Protein AF-A0A1A2G681-F1 (afdb_monomer_lite)

Radius of gyration: 17.5 Å; chains: 1; bounding box: 23×26×61 Å

pLDDT: mean 83.1, std 14.36, range [48.88, 95.75]

Secondary structure (DSSP, 8-state):
--EEEEESSSSPPEEE-TT-EEEE-GGG-EEEE-TTS-EEEE-TTTEEEEEEPPP-------------

Sequence (68 aa):
MAFKVNRNGAEPAMEFGDKDKFEII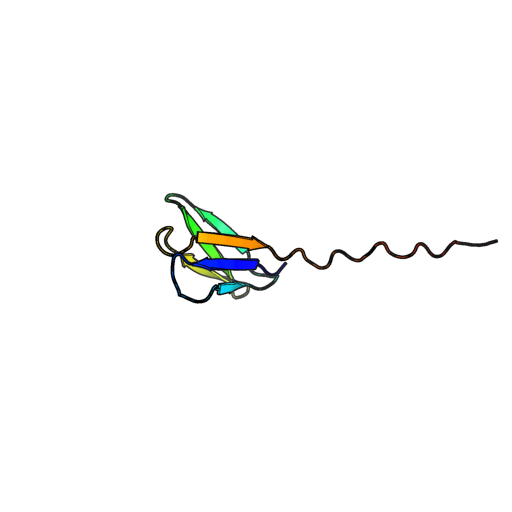AGGVLKIRRANRTNLYISPAIWASIEETPSPSGGPSPRLPDNL

Foldseek 3Di:
DKKWWAWDDPDDIDIADPQKDWDQDPQRWIWIQHNVRDIDIHHPNTTDDMGDDPDPPPDPPPPPPPDD

Structure (mmCIF, N/CA/C/O backbone):
data_AF-A0A1A2G681-F1
#
_entry.id   AF-A0A1A2G681-F1
#
loop_
_atom_site.group_PDB
_atom_site.id
_atom_site.type_symbol
_atom_site.label_atom_id
_atom_site.label_alt_id
_atom_site.label_comp_id
_atom_site.label_asym_id
_atom_site.label_entity_id
_atom_site.label_seq_id
_atom_site.pdbx_PDB_ins_code
_atom_site.Cartn_x
_atom_site.Cartn_y
_atom_site.Cartn_z
_atom_site.occupancy
_atom_site.B_iso_or_equiv
_atom_site.auth_seq_id
_atom_site.auth_comp_id
_atom_site.auth_asym_id
_atom_site.auth_atom_id
_atom_site.pdbx_PDB_model_num
ATOM 1 N N . MET A 1 1 ? -2.194 7.507 14.044 1.00 61.00 1 MET A N 1
ATOM 2 C CA . MET A 1 1 ? -0.987 7.375 13.210 1.00 61.00 1 MET A CA 1
ATOM 3 C C . MET A 1 1 ? -1.322 7.744 11.775 1.00 61.00 1 MET A C 1
ATOM 5 O O . MET A 1 1 ? -1.943 6.940 11.098 1.00 61.00 1 MET A O 1
ATOM 9 N N . ALA A 1 2 ? -0.988 8.953 11.325 1.00 84.75 2 ALA A N 1
ATOM 10 C CA . ALA A 1 2 ? -1.095 9.279 9.903 1.00 84.75 2 ALA A CA 1
ATOM 11 C C . ALA A 1 2 ? 0.078 8.615 9.153 1.00 84.75 2 ALA A C 1
ATOM 13 O O . ALA A 1 2 ? 1.183 8.534 9.694 1.00 84.75 2 ALA A O 1
ATOM 14 N N . PHE A 1 3 ? -0.139 8.093 7.950 1.00 89.19 3 PHE A N 1
ATOM 15 C CA . PHE A 1 3 ? 0.932 7.534 7.119 1.00 89.19 3 PHE A CA 1
ATOM 16 C C . PHE A 1 3 ? 0.862 8.113 5.713 1.00 89.19 3 PHE A C 1
ATOM 18 O O . PHE A 1 3 ? -0.200 8.502 5.225 1.00 89.19 3 PHE A O 1
ATOM 25 N N . LYS A 1 4 ? 2.015 8.167 5.059 1.00 92.25 4 LYS A N 1
ATOM 26 C CA . LYS A 1 4 ? 2.188 8.728 3.729 1.00 92.25 4 LYS A CA 1
ATOM 27 C C . LYS A 1 4 ? 2.651 7.636 2.780 1.00 92.25 4 LYS A C 1
ATOM 29 O O . LYS A 1 4 ? 3.549 6.867 3.098 1.00 92.25 4 LYS A O 1
ATOM 34 N N . VAL A 1 5 ? 2.039 7.575 1.606 1.00 92.44 5 VAL A N 1
ATOM 35 C CA . VAL A 1 5 ? 2.399 6.641 0.539 1.00 92.44 5 VAL A CA 1
ATOM 36 C C . VAL A 1 5 ? 3.071 7.424 -0.579 1.00 92.44 5 VAL A C 1
ATOM 38 O O . VAL A 1 5 ? 2.417 8.199 -1.282 1.00 92.44 5 VAL A O 1
ATOM 41 N N . ASN A 1 6 ? 4.372 7.214 -0.751 1.00 93.38 6 ASN A N 1
ATOM 42 C CA . ASN A 1 6 ? 5.138 7.777 -1.855 1.00 93.38 6 ASN A CA 1
ATOM 43 C C . ASN A 1 6 ? 4.865 6.987 -3.138 1.00 93.38 6 ASN A C 1
ATOM 45 O O . ASN A 1 6 ? 4.699 5.765 -3.103 1.00 93.38 6 ASN A O 1
ATOM 49 N N . ARG A 1 7 ? 4.811 7.682 -4.276 1.00 91.00 7 ARG A N 1
ATOM 50 C CA . ARG A 1 7 ? 4.551 7.087 -5.592 1.00 91.00 7 ARG A CA 1
ATOM 51 C C . ARG A 1 7 ? 5.839 6.983 -6.411 1.00 91.00 7 ARG A C 1
ATOM 53 O O . ARG A 1 7 ? 6.749 7.790 -6.243 1.00 91.00 7 ARG A O 1
ATOM 60 N N . ASN A 1 8 ? 5.910 6.000 -7.305 1.00 83.88 8 ASN A N 1
ATOM 61 C CA . ASN A 1 8 ? 6.969 5.875 -8.302 1.00 83.88 8 ASN A CA 1
ATOM 62 C C . ASN A 1 8 ? 6.762 6.959 -9.372 1.00 83.88 8 ASN A C 1
ATOM 64 O O . ASN A 1 8 ? 6.018 6.757 -10.328 1.00 83.88 8 ASN A O 1
ATOM 68 N N . GLY A 1 9 ? 7.372 8.133 -9.196 1.00 78.94 9 GLY A N 1
ATOM 69 C CA . GLY A 1 9 ? 7.345 9.212 -10.187 1.00 78.94 9 GLY A CA 1
ATOM 70 C C . GLY A 1 9 ? 7.278 10.610 -9.578 1.00 78.94 9 GLY A C 1
ATOM 71 O O . GLY A 1 9 ? 7.482 10.795 -8.384 1.00 78.94 9 GLY A O 1
ATOM 72 N N . ALA A 1 10 ? 6.976 11.600 -10.422 1.00 81.81 10 ALA A N 1
ATOM 73 C CA . ALA A 1 10 ? 6.805 13.000 -10.017 1.00 81.81 10 ALA A CA 1
ATOM 74 C C . ALA A 1 10 ? 5.420 13.299 -9.411 1.00 81.81 10 ALA A C 1
ATOM 76 O O . ALA A 1 10 ? 5.109 14.450 -9.107 1.00 81.81 10 ALA A O 1
ATOM 77 N N . GLU A 1 11 ? 4.566 12.282 -9.272 1.00 84.50 11 GLU A N 1
ATOM 78 C CA . GLU A 1 11 ? 3.257 12.456 -8.657 1.00 84.50 11 GLU A CA 1
ATOM 79 C C . GLU A 1 11 ? 3.377 12.729 -7.154 1.00 84.50 11 GLU A C 1
ATOM 81 O O . GLU A 1 11 ? 4.236 12.149 -6.480 1.00 84.50 11 GLU A O 1
ATOM 86 N N . PRO A 1 12 ? 2.492 13.573 -6.598 1.00 86.81 12 PRO A N 1
ATOM 87 C CA . PRO A 1 12 ? 2.489 13.839 -5.173 1.00 86.81 12 PRO A CA 1
ATOM 88 C C . PRO A 1 12 ? 2.189 12.563 -4.383 1.00 86.81 12 PRO A C 1
ATOM 90 O O . PRO A 1 12 ? 1.400 11.701 -4.788 1.00 86.81 12 PRO A O 1
ATOM 93 N N . ALA A 1 13 ? 2.815 12.465 -3.214 1.00 90.38 13 ALA A N 1
ATOM 94 C CA . ALA A 1 13 ? 2.518 11.407 -2.268 1.00 90.38 13 ALA A CA 1
ATOM 95 C C . ALA A 1 13 ? 1.079 11.520 -1.746 1.00 90.38 13 ALA A C 1
ATOM 97 O O . ALA A 1 13 ? 0.497 12.602 -1.689 1.00 90.38 13 ALA A O 1
ATOM 98 N N . MET A 1 14 ? 0.512 10.387 -1.347 1.00 90.62 14 MET A N 1
ATOM 99 C CA . MET A 1 14 ? -0.826 10.327 -0.764 1.00 90.62 14 MET A CA 1
ATOM 100 C C . MET A 1 14 ? -0.747 10.281 0.754 1.00 90.62 14 MET A C 1
ATOM 102 O O . MET A 1 14 ? -0.006 9.469 1.304 1.00 90.62 14 MET A O 1
ATOM 106 N N . GLU A 1 15 ? -1.562 11.089 1.421 1.00 91.25 15 GLU A N 1
ATOM 107 C CA . GLU A 1 15 ? -1.626 11.149 2.879 1.00 91.25 15 GLU A CA 1
ATOM 108 C C . GLU A 1 15 ? -2.887 10.451 3.405 1.00 91.25 15 GLU A C 1
ATOM 110 O O . GLU A 1 15 ? -4.003 10.634 2.903 1.00 91.25 15 GLU A O 1
ATOM 115 N N . PHE A 1 16 ? -2.698 9.625 4.429 1.00 91.12 16 PHE A N 1
ATOM 116 C CA . PHE A 1 16 ? -3.739 8.834 5.069 1.00 91.12 16 PHE A CA 1
AT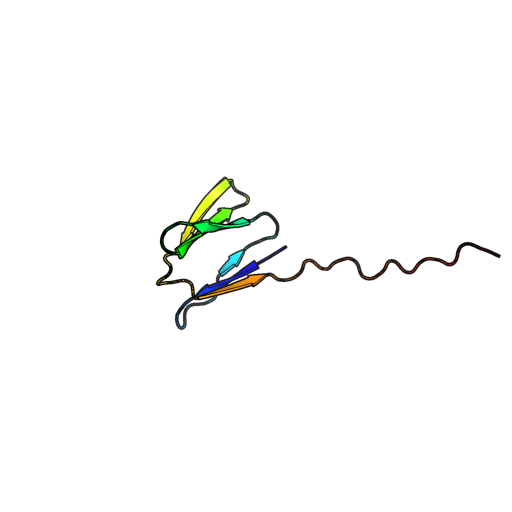OM 117 C C . PHE A 1 16 ? -3.776 9.141 6.563 1.00 91.12 16 PHE A C 1
ATOM 119 O O . PHE A 1 16 ? -2.745 9.358 7.199 1.00 91.12 16 PHE A O 1
ATOM 126 N N . GLY A 1 17 ? -4.986 9.200 7.112 1.00 88.88 17 GLY A N 1
ATOM 127 C CA . GLY A 1 17 ? -5.228 9.606 8.489 1.00 88.88 17 GLY A CA 1
ATOM 128 C C . GLY A 1 17 ? -5.033 8.472 9.491 1.00 88.88 17 GLY A C 1
ATOM 129 O O . GLY A 1 17 ? -4.898 7.304 9.145 1.00 88.88 17 GLY A O 1
ATOM 130 N N . ASP A 1 18 ? -5.115 8.821 10.772 1.00 87.38 18 ASP A N 1
ATOM 131 C CA . ASP A 1 18 ? -4.908 7.928 11.919 1.00 87.38 18 ASP A CA 1
ATOM 132 C C . ASP A 1 18 ? -5.842 6.726 12.043 1.00 87.38 18 ASP A C 1
ATOM 134 O O . ASP A 1 18 ? -5.501 5.762 12.732 1.00 87.38 18 ASP A O 1
ATOM 138 N N . LYS A 1 19 ? -6.994 6.774 11.378 1.00 88.88 19 LYS A N 1
ATOM 139 C CA . LYS A 1 19 ? -7.975 5.684 11.339 1.00 88.88 19 LYS A CA 1
ATOM 140 C C . LYS A 1 19 ? -7.843 4.805 10.100 1.00 88.88 19 LYS A C 1
ATOM 142 O O . LYS A 1 19 ? -8.519 3.777 10.022 1.00 88.88 19 LYS A O 1
ATOM 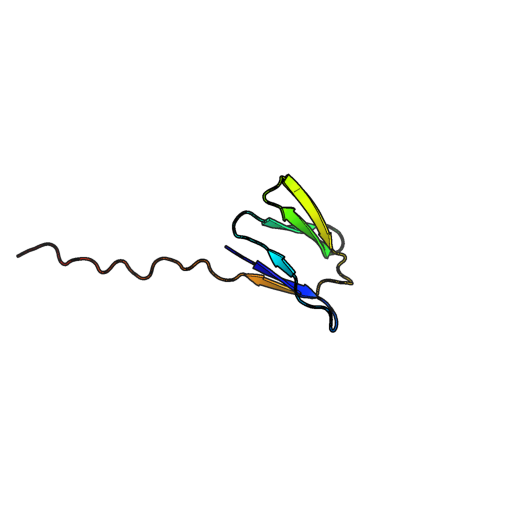147 N N . ASP A 1 20 ? -7.019 5.207 9.140 1.00 91.31 20 ASP A N 1
ATOM 148 C CA . ASP A 1 20 ? -6.741 4.406 7.962 1.00 91.31 20 ASP A CA 1
ATOM 149 C C . ASP A 1 20 ? -5.722 3.317 8.316 1.00 91.31 20 ASP A C 1
ATOM 151 O O . ASP A 1 20 ? -4.887 3.475 9.205 1.00 91.31 20 ASP A O 1
ATOM 155 N N . LYS A 1 21 ? -5.794 2.180 7.627 1.00 91.12 21 LYS A N 1
ATOM 156 C CA . LYS A 1 21 ? -4.857 1.065 7.801 1.00 91.12 21 LYS A CA 1
ATOM 157 C C . LYS A 1 21 ? -4.359 0.611 6.448 1.00 91.12 21 LYS A C 1
ATOM 159 O O . LYS A 1 21 ? -5.156 0.536 5.515 1.00 91.12 21 LYS A O 1
ATOM 164 N N . PHE A 1 22 ? -3.090 0.248 6.345 1.00 92.12 22 PHE A N 1
ATOM 165 C CA . PHE A 1 22 ? -2.529 -0.310 5.121 1.00 92.12 22 PHE A CA 1
ATOM 166 C C . PHE A 1 22 ? -2.096 -1.768 5.310 1.00 92.12 22 PHE A C 1
ATOM 168 O O . PHE A 1 22 ? -1.844 -2.222 6.422 1.00 92.12 22 PHE A O 1
ATOM 175 N N . GLU A 1 23 ? -2.067 -2.512 4.211 1.00 94.44 23 GLU A N 1
ATOM 176 C CA . GLU A 1 23 ? -1.677 -3.918 4.136 1.00 94.44 23 GLU A CA 1
ATOM 177 C C . GLU A 1 23 ? -1.123 -4.176 2.730 1.00 94.44 23 GLU A C 1
ATOM 179 O O . GLU A 1 23 ? -1.733 -3.763 1.742 1.00 94.44 23 GLU A O 1
ATOM 184 N N . ILE A 1 24 ? 0.020 -4.850 2.618 1.00 94.38 24 ILE A N 1
ATOM 185 C CA . ILE A 1 24 ? 0.544 -5.296 1.322 1.00 94.38 24 ILE A CA 1
ATOM 186 C C . ILE A 1 24 ? 0.008 -6.707 1.081 1.00 94.38 24 ILE A C 1
ATOM 188 O O . ILE A 1 24 ? 0.271 -7.615 1.868 1.00 94.38 24 ILE A O 1
ATOM 192 N N . ILE A 1 25 ? -0.768 -6.883 0.013 1.00 95.38 25 ILE A N 1
ATOM 193 C CA . ILE A 1 25 ? -1.389 -8.167 -0.341 1.00 95.38 25 ILE A CA 1
ATOM 194 C C . ILE A 1 25 ? -0.604 -8.881 -1.454 1.00 95.38 25 ILE A C 1
ATOM 196 O O . ILE A 1 25 ? 0.414 -8.386 -1.945 1.00 95.38 25 ILE A O 1
ATOM 200 N N . ALA A 1 26 ? -1.081 -10.063 -1.862 1.00 92.88 26 ALA A N 1
ATOM 201 C CA . ALA A 1 26 ? -0.476 -10.850 -2.935 1.00 92.88 26 ALA A CA 1
ATOM 202 C C . ALA A 1 26 ? -0.237 -10.010 -4.204 1.00 92.88 26 ALA A C 1
ATOM 204 O O . ALA A 1 26 ? -1.084 -9.214 -4.613 1.00 92.88 26 ALA A O 1
ATOM 205 N N . GLY A 1 27 ? 0.937 -10.188 -4.813 1.00 91.56 27 GLY A N 1
ATOM 206 C CA . GLY A 1 27 ? 1.367 -9.400 -5.970 1.00 91.56 27 GLY A CA 1
ATOM 207 C C . GLY A 1 27 ? 1.896 -8.003 -5.630 1.00 91.56 27 GLY A C 1
ATOM 208 O O . GLY A 1 27 ? 2.072 -7.206 -6.541 1.00 91.56 27 GLY A O 1
ATOM 209 N N . GLY A 1 28 ? 2.139 -7.680 -4.353 1.00 93.12 28 GLY A N 1
ATOM 210 C CA . GLY A 1 28 ? 2.730 -6.398 -3.941 1.00 93.12 28 GLY A CA 1
ATOM 211 C C . GLY A 1 28 ? 1.766 -5.210 -4.014 1.00 93.12 28 GLY A C 1
ATOM 212 O O . GLY A 1 28 ? 2.181 -4.058 -3.905 1.00 93.12 28 GLY A O 1
ATOM 213 N N . VAL A 1 29 ? 0.472 -5.466 -4.208 1.00 94.94 29 VAL A N 1
ATOM 214 C CA . VAL A 1 29 ? -0.555 -4.422 -4.224 1.00 94.94 29 VAL A CA 1
ATOM 215 C C . VAL A 1 29 ? -0.713 -3.858 -2.817 1.00 94.94 29 VAL A C 1
ATOM 217 O O . VAL A 1 29 ? -0.869 -4.603 -1.849 1.00 94.94 29 VAL A O 1
ATOM 220 N N . LEU A 1 30 ? -0.712 -2.534 -2.708 1.00 95.25 30 LEU A N 1
ATOM 221 C CA . LEU A 1 30 ? -0.971 -1.847 -1.455 1.00 95.25 30 LEU A CA 1
ATOM 222 C C . LEU A 1 30 ? -2.477 -1.665 -1.279 1.00 95.25 30 LEU A C 1
ATOM 224 O O . LEU A 1 30 ? -3.124 -0.943 -2.036 1.00 95.25 30 LEU A O 1
ATOM 228 N N . LYS A 1 31 ? -3.040 -2.322 -0.269 1.00 95.75 31 LYS A N 1
ATOM 229 C CA . LYS A 1 31 ? -4.434 -2.181 0.141 1.00 95.75 31 LYS A CA 1
ATOM 230 C C . LYS A 1 31 ? -4.520 -1.207 1.305 1.00 95.75 31 LYS A C 1
ATOM 232 O O . LYS A 1 31 ? -3.888 -1.409 2.335 1.00 95.75 31 LYS A O 1
ATOM 237 N N . ILE A 1 32 ? -5.371 -0.199 1.180 1.00 94.81 32 ILE A N 1
ATOM 238 C CA . ILE A 1 32 ? -5.626 0.795 2.216 1.00 94.81 32 ILE A CA 1
ATOM 239 C C . ILE A 1 32 ? -7.092 0.732 2.620 1.00 94.81 32 ILE A C 1
ATOM 241 O O . ILE A 1 32 ? -7.985 1.032 1.831 1.00 94.81 32 ILE A O 1
ATOM 245 N N . ARG A 1 33 ? -7.342 0.339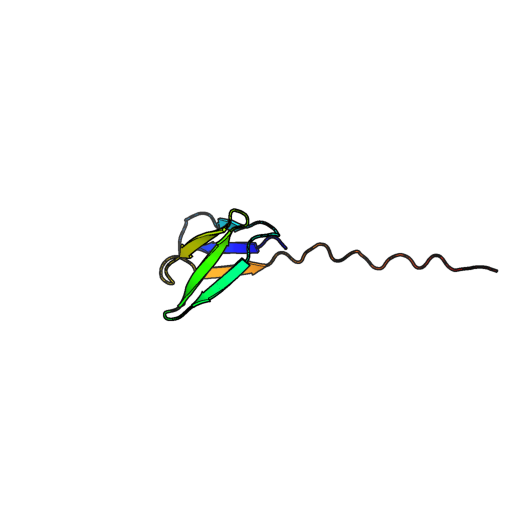 3.867 1.00 95.19 33 ARG A N 1
ATOM 246 C CA . ARG A 1 33 ? -8.664 0.354 4.492 1.00 95.19 33 ARG A CA 1
ATOM 247 C C . ARG A 1 33 ? -8.881 1.735 5.086 1.00 95.19 33 ARG A C 1
ATOM 249 O O . ARG A 1 33 ? -8.211 2.110 6.046 1.00 95.19 33 ARG A O 1
ATOM 256 N N . ARG A 1 34 ? -9.799 2.489 4.498 1.00 92.94 34 ARG A N 1
ATOM 257 C CA . ARG A 1 34 ? -10.105 3.860 4.889 1.00 92.94 34 ARG A CA 1
ATOM 258 C C . ARG A 1 34 ? -11.079 3.892 6.064 1.00 92.94 34 ARG A C 1
ATOM 260 O O . ARG A 1 34 ? -11.918 3.001 6.217 1.00 92.94 34 ARG A O 1
ATOM 267 N N . ALA A 1 35 ? -11.031 4.958 6.856 1.00 89.56 35 ALA A N 1
ATOM 268 C CA . ALA A 1 35 ? -11.912 5.162 8.009 1.00 89.56 35 ALA A CA 1
ATOM 269 C C . ALA A 1 35 ? -13.412 5.117 7.652 1.00 89.56 35 ALA A C 1
ATOM 271 O O . ALA A 1 35 ? -14.242 4.681 8.448 1.00 89.56 35 ALA A O 1
ATOM 272 N N . ASN A 1 36 ? -13.757 5.510 6.423 1.00 90.12 36 ASN A N 1
ATOM 273 C CA . ASN A 1 36 ? -15.110 5.441 5.865 1.00 90.12 36 ASN A CA 1
ATOM 274 C C . ASN A 1 36 ? -15.522 4.021 5.410 1.00 90.12 36 ASN A C 1
ATOM 276 O O . ASN A 1 36 ? -16.495 3.879 4.676 1.00 90.12 36 ASN A O 1
ATOM 280 N N . ARG A 1 37 ? -14.786 2.978 5.819 1.00 88.12 37 ARG A N 1
ATOM 281 C CA . ARG A 1 37 ? -14.991 1.564 5.452 1.00 88.12 37 ARG A CA 1
ATOM 282 C C . ARG A 1 37 ? -14.819 1.252 3.961 1.00 88.12 37 ARG A C 1
ATOM 284 O O . ARG A 1 37 ? -15.227 0.182 3.518 1.00 88.12 37 ARG A O 1
ATOM 291 N N . THR A 1 38 ? -14.192 2.140 3.192 1.00 94.50 38 THR A N 1
ATOM 292 C CA . THR A 1 38 ? -13.815 1.847 1.801 1.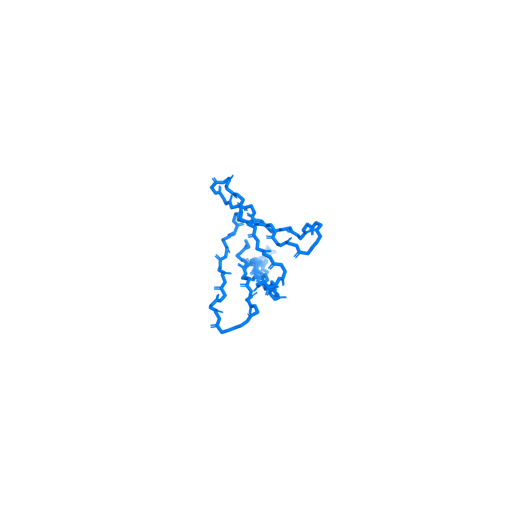00 94.50 38 THR A CA 1
ATOM 293 C C . THR A 1 38 ? -12.416 1.245 1.731 1.00 94.50 38 THR A C 1
ATOM 295 O O . THR A 1 38 ? -11.585 1.479 2.607 1.00 94.50 38 THR A O 1
ATOM 298 N N . ASN A 1 39 ? -12.151 0.454 0.692 1.00 94.75 39 ASN A N 1
ATOM 299 C CA . ASN A 1 39 ? -10.818 -0.071 0.415 1.00 94.75 39 ASN A CA 1
ATOM 300 C C . ASN A 1 39 ? -10.281 0.586 -0.853 1.00 94.75 39 ASN A C 1
ATOM 302 O O . ASN A 1 39 ? -10.946 0.570 -1.887 1.00 94.75 39 ASN A O 1
ATOM 306 N N . LEU A 1 40 ? -9.071 1.122 -0.772 1.00 93.75 40 LEU A N 1
ATOM 307 C CA . LEU A 1 40 ? -8.311 1.629 -1.903 1.00 93.75 40 LEU A CA 1
ATOM 308 C C . LEU A 1 40 ? -7.185 0.638 -2.213 1.00 93.75 40 LEU A C 1
ATOM 310 O O . LEU A 1 40 ? -6.548 0.125 -1.298 1.00 93.75 40 LEU A O 1
ATOM 314 N N . TYR A 1 41 ? -6.953 0.355 -3.489 1.00 94.50 41 TYR A N 1
ATOM 315 C CA . TYR A 1 41 ? -5.917 -0.571 -3.939 1.00 94.50 41 TYR A CA 1
ATOM 316 C C . TYR A 1 41 ? -4.965 0.169 -4.870 1.00 94.50 41 TYR A C 1
ATOM 318 O O . TYR A 1 41 ? -5.411 0.800 -5.827 1.00 94.50 41 TYR A O 1
ATOM 326 N N . ILE A 1 42 ? -3.666 0.100 -4.593 1.00 92.75 42 ILE A N 1
ATOM 327 C CA . ILE A 1 42 ? -2.629 0.775 -5.374 1.00 92.75 42 ILE A CA 1
ATOM 328 C C . ILE A 1 42 ? -1.674 -0.281 -5.923 1.00 92.75 42 ILE A C 1
ATOM 330 O O . ILE A 1 42 ? -1.103 -1.074 -5.174 1.00 92.75 42 ILE A O 1
ATOM 334 N N . SER A 1 43 ? -1.511 -0.292 -7.245 1.00 93.00 43 SER A N 1
ATOM 335 C CA . SER A 1 43 ? -0.610 -1.216 -7.940 1.00 93.00 43 SER A CA 1
ATOM 336 C C . SER A 1 43 ? 0.844 -1.019 -7.488 1.00 93.00 43 SER A C 1
ATOM 338 O O . SER A 1 43 ? 1.255 0.136 -7.346 1.00 93.00 43 SER A O 1
ATOM 340 N N . PRO A 1 44 ? 1.649 -2.090 -7.331 1.00 92.62 44 PRO A N 1
ATOM 341 C CA . PRO A 1 44 ? 3.089 -1.981 -7.049 1.00 92.62 44 PRO A CA 1
ATOM 342 C C . PRO A 1 44 ? 3.861 -1.171 -8.097 1.00 92.62 44 PRO A C 1
ATOM 344 O O . PRO A 1 44 ? 4.935 -0.662 -7.810 1.00 92.62 44 PRO A O 1
ATOM 347 N N . ALA A 1 45 ? 3.318 -1.014 -9.309 1.00 91.69 45 ALA A N 1
ATOM 348 C CA . ALA A 1 45 ? 3.911 -0.138 -10.317 1.00 91.69 45 ALA A CA 1
ATOM 349 C C . ALA A 1 45 ? 3.804 1.352 -9.934 1.00 91.69 45 ALA A C 1
ATOM 351 O O . ALA A 1 45 ? 4.612 2.160 -10.380 1.00 91.69 45 ALA A O 1
ATOM 352 N N . ILE A 1 46 ? 2.816 1.715 -9.110 1.00 90.50 46 ILE A N 1
ATOM 353 C CA . ILE A 1 46 ? 2.460 3.099 -8.781 1.00 90.50 46 ILE A CA 1
ATOM 354 C C . ILE A 1 46 ? 3.032 3.524 -7.428 1.00 90.50 46 ILE A C 1
ATOM 356 O O . ILE A 1 46 ? 3.467 4.663 -7.304 1.00 90.50 46 ILE A O 1
ATOM 360 N N . TRP A 1 47 ? 3.020 2.667 -6.403 1.00 92.25 47 TRP A N 1
ATOM 361 C CA . TRP A 1 47 ? 3.534 3.027 -5.073 1.00 92.25 47 TRP A CA 1
ATOM 362 C C . TRP A 1 47 ? 4.993 2.587 -4.885 1.00 92.25 47 TRP A C 1
ATOM 364 O O . TRP A 1 47 ? 5.410 1.564 -5.419 1.00 92.25 47 TRP A O 1
ATOM 374 N N . ALA A 1 48 ? 5.760 3.380 -4.135 1.00 90.56 48 ALA A N 1
ATOM 375 C CA . ALA A 1 48 ? 7.197 3.201 -3.927 1.00 90.56 48 ALA A CA 1
ATOM 376 C C . ALA A 1 48 ? 7.524 2.793 -2.484 1.00 90.56 48 ALA A C 1
ATOM 378 O O . ALA A 1 48 ? 8.126 1.753 -2.232 1.00 90.56 48 ALA A O 1
ATOM 379 N N . SER A 1 49 ? 7.124 3.625 -1.522 1.00 91.31 49 SER A N 1
ATOM 380 C CA . SER A 1 49 ? 7.421 3.435 -0.103 1.00 91.31 49 SER A CA 1
ATOM 381 C C . SER A 1 49 ? 6.312 4.011 0.770 1.00 91.31 49 SER A C 1
ATOM 383 O O . SER A 1 49 ? 5.502 4.825 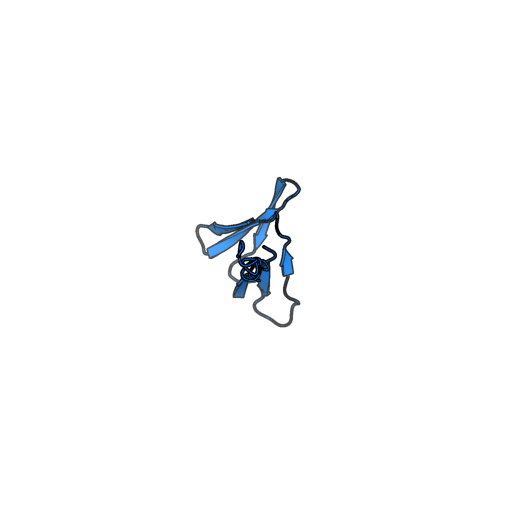0.316 1.00 91.31 49 SER A O 1
ATOM 385 N N . ILE A 1 50 ? 6.272 3.572 2.027 1.00 92.06 50 ILE A N 1
ATOM 386 C CA . ILE A 1 50 ? 5.329 4.056 3.032 1.00 92.06 50 ILE A CA 1
ATOM 387 C C . ILE A 1 50 ? 6.143 4.676 4.160 1.00 92.06 50 ILE A C 1
ATOM 389 O O . ILE A 1 50 ? 7.029 4.031 4.714 1.00 92.06 50 ILE A O 1
ATOM 393 N N . GLU A 1 51 ? 5.841 5.926 4.480 1.00 90.69 51 GLU A N 1
ATOM 394 C CA . GLU A 1 51 ? 6.396 6.636 5.624 1.00 90.69 51 GLU A CA 1
ATOM 395 C C . GLU A 1 51 ? 5.307 6.738 6.688 1.00 90.69 51 GLU A C 1
ATOM 397 O O . GLU A 1 51 ? 4.317 7.457 6.531 1.00 90.69 51 GLU A O 1
ATOM 402 N N . GLU A 1 52 ? 5.459 5.992 7.776 1.00 84.81 52 GLU A N 1
ATOM 403 C CA . GLU A 1 52 ? 4.584 6.130 8.933 1.00 84.81 52 GLU A CA 1
ATOM 404 C C . GLU A 1 52 ? 5.054 7.338 9.739 1.00 84.81 52 GLU A C 1
ATOM 406 O O . GLU A 1 52 ? 6.177 7.345 10.246 1.00 84.81 52 GLU A O 1
ATOM 411 N N . THR A 1 53 ? 4.214 8.371 9.876 1.00 74.62 53 THR A N 1
ATOM 412 C CA . THR A 1 53 ? 4.527 9.395 10.874 1.00 74.62 53 THR A CA 1
ATOM 413 C C . THR A 1 53 ? 4.247 8.797 12.244 1.00 74.62 53 THR A C 1
ATOM 415 O O . THR A 1 53 ? 3.099 8.403 12.506 1.00 74.62 53 THR A O 1
ATOM 418 N N . PRO A 1 54 ? 5.263 8.692 13.123 1.00 63.28 54 PRO A N 1
ATOM 419 C CA . PRO A 1 54 ? 5.025 8.244 14.478 1.00 63.28 54 PRO A CA 1
ATOM 420 C C . PRO A 1 54 ? 3.951 9.155 15.060 1.00 63.28 54 PRO A C 1
ATOM 422 O O . PRO A 1 54 ? 4.038 10.383 14.975 1.00 63.28 54 PRO A O 1
ATOM 425 N N . SER A 1 55 ? 2.901 8.549 15.621 1.00 58.09 55 SER A N 1
ATOM 426 C CA . SER A 1 55 ? 2.004 9.294 16.499 1.00 58.09 55 SER A CA 1
ATOM 427 C C . SER A 1 55 ? 2.881 10.056 17.495 1.00 58.09 55 SER A C 1
ATOM 429 O O . SER A 1 55 ? 3.887 9.483 17.921 1.00 58.09 55 SER A O 1
ATOM 431 N N . PRO A 1 56 ? 2.556 11.309 17.862 1.00 56.53 56 PRO A N 1
ATOM 432 C CA . PRO A 1 56 ? 3.229 11.967 18.967 1.00 56.53 56 PRO A CA 1
ATOM 433 C C . PRO A 1 56 ? 2.955 11.120 20.211 1.00 56.53 56 PRO A C 1
ATOM 435 O O . PRO A 1 56 ? 1.941 11.275 20.887 1.00 56.53 56 PRO A O 1
ATOM 438 N N . SER A 1 57 ? 3.813 10.132 20.449 1.00 54.75 57 SER A N 1
ATOM 439 C CA . SER A 1 57 ? 3.885 9.396 21.690 1.00 54.75 57 SER A CA 1
ATOM 440 C C . SER A 1 57 ? 4.126 10.469 22.722 1.00 54.75 57 SER A C 1
ATOM 442 O O . SER A 1 57 ? 5.093 11.224 22.593 1.00 54.75 57 SER A O 1
ATOM 444 N N . GLY A 1 58 ? 3.185 10.594 23.661 1.00 54.53 58 GLY A N 1
ATOM 445 C CA . GLY A 1 58 ? 3.278 11.543 24.753 1.00 54.53 58 GLY A CA 1
ATOM 446 C C . GLY A 1 58 ? 4.713 11.559 25.248 1.00 54.53 58 GLY A C 1
ATOM 447 O O . GLY A 1 58 ? 5.254 10.511 25.613 1.00 54.53 58 GLY A O 1
ATOM 448 N N . GLY A 1 59 ? 5.342 12.737 25.174 1.00 48.88 59 GLY A N 1
ATOM 449 C CA . GLY A 1 59 ? 6.626 12.949 25.823 1.00 48.88 59 GLY A CA 1
ATOM 450 C C . GLY A 1 59 ? 6.530 12.417 27.253 1.00 48.88 59 GLY A C 1
ATOM 451 O O . GLY A 1 59 ? 5.418 12.392 27.797 1.00 48.88 59 GLY A O 1
ATOM 452 N N . PRO A 1 60 ? 7.641 11.938 27.839 1.00 51.31 60 PRO A N 1
ATOM 453 C CA . PRO A 1 60 ? 7.618 11.377 29.183 1.00 51.31 60 PRO A CA 1
ATOM 454 C C . PRO A 1 60 ? 6.802 12.321 30.060 1.00 51.31 60 PRO A C 1
ATOM 456 O O . PRO A 1 60 ? 7.150 13.498 30.158 1.00 51.31 60 PRO A O 1
ATOM 459 N N . SER A 1 61 ? 5.671 11.849 30.602 1.00 55.91 61 SER A N 1
ATOM 460 C CA . SER A 1 61 ? 4.927 12.637 31.579 1.00 55.91 61 SER A CA 1
ATOM 461 C C . SER A 1 61 ? 5.967 13.062 32.608 1.00 55.91 61 SER A C 1
ATOM 463 O O . SER A 1 61 ? 6.632 12.164 33.142 1.00 55.91 61 SER A O 1
ATOM 465 N N . PRO A 1 62 ? 6.211 14.367 32.838 1.00 60.50 62 PRO A N 1
ATOM 466 C CA . PRO A 1 62 ? 7.083 14.754 33.925 1.00 60.50 62 PRO A CA 1
ATOM 467 C C . PRO A 1 62 ? 6.449 14.122 35.156 1.00 60.50 62 PRO A C 1
ATOM 469 O O . PRO A 1 62 ? 5.321 14.454 35.519 1.00 60.50 62 PRO A O 1
ATOM 472 N N . ARG A 1 63 ? 7.117 13.106 35.715 1.00 60.69 63 ARG A N 1
ATOM 473 C CA . ARG A 1 63 ? 6.749 12.573 37.016 1.00 60.69 63 ARG A CA 1
ATOM 474 C C . ARG A 1 63 ? 6.844 13.783 37.928 1.00 60.69 63 ARG A C 1
ATOM 476 O O . ARG A 1 63 ? 7.948 14.254 38.187 1.00 60.69 63 ARG A O 1
ATOM 483 N N . LEU A 1 64 ? 5.698 14.334 38.318 1.00 67.06 64 LEU A N 1
ATOM 484 C CA . LEU A 1 64 ? 5.643 15.232 39.457 1.00 67.06 64 LEU A CA 1
ATOM 485 C C . LEU A 1 64 ? 6.334 14.459 40.587 1.00 67.06 64 LEU A C 1
ATOM 487 O O . LEU A 1 64 ? 5.931 13.318 40.836 1.00 67.06 64 LEU A O 1
ATOM 491 N N . PRO A 1 65 ? 7.417 14.976 41.189 1.00 64.25 65 PRO A N 1
ATOM 492 C CA . PRO A 1 65 ? 7.922 14.369 42.401 1.00 64.25 65 PRO A CA 1
ATOM 493 C C . PRO A 1 65 ? 6.800 14.467 43.435 1.00 64.25 65 PRO A C 1
ATOM 495 O O . PRO A 1 65 ? 6.400 15.560 43.836 1.00 64.25 65 PRO A O 1
ATOM 498 N N . ASP A 1 66 ? 6.243 13.313 43.786 1.00 66.69 66 ASP A N 1
ATOM 499 C CA . ASP A 1 66 ? 5.384 13.159 44.948 1.00 66.69 66 ASP A CA 1
ATOM 500 C C . ASP A 1 66 ? 6.264 13.397 46.184 1.00 66.69 66 ASP A C 1
ATOM 502 O O . ASP A 1 66 ? 7.192 12.633 46.433 1.00 66.69 66 ASP A O 1
ATOM 506 N N . ASN A 1 67 ? 6.013 14.530 46.846 1.00 57.81 67 ASN A N 1
ATOM 507 C CA . ASN A 1 67 ? 6.277 14.861 48.251 1.00 57.81 67 ASN A CA 1
ATOM 508 C C . ASN A 1 67 ? 7.606 14.447 48.919 1.00 57.81 67 ASN A C 1
ATOM 510 O O . ASN A 1 67 ? 7.871 13.268 49.144 1.00 57.81 67 ASN A O 1
ATOM 514 N N . LEU A 1 68 ? 8.295 15.444 49.494 1.00 54.38 68 LEU A N 1
ATOM 515 C CA . LEU A 1 68 ? 8.274 15.648 50.955 1.00 54.38 68 LEU A CA 1
ATOM 516 C C . LEU A 1 68 ? 8.598 17.102 51.329 1.00 54.38 68 LEU A C 1
ATOM 518 O O . LEU A 1 68 ? 9.555 17.654 50.740 1.00 54.38 68 LEU A O 1
#